Protein AF-A0A660WT31-F1 (afdb_monomer_lite)

Radius of gyration: 13.86 Å; chains: 1; bounding box: 36×30×38 Å

Foldseek 3Di:
DPDDDDPDDLVVVCVVCVPAADLEEEDEPPCQPDDPVRVVVSVVSNLNRYDQFRKYKYFAQPDDDADDPVCNVFKDWDPVQQVVVVVDPDPRTPGMTMITGD

Structure (mmCIF, N/CA/C/O backbone):
data_AF-A0A660WT31-F1
#
_entry.id   AF-A0A660WT31-F1
#
loop_
_atom_site.group_PDB
_atom_site.id
_atom_site.type_symbol
_atom_site.label_atom_id
_atom_site.label_alt_id
_atom_site.label_comp_id
_atom_site.label_asym_id
_atom_site.label_entity_id
_atom_site.label_seq_id
_atom_site.pdbx_PDB_ins_code
_atom_site.Cartn_x
_atom_site.Cartn_y
_atom_site.Cartn_z
_atom_site.occupancy
_atom_site.B_iso_or_equiv
_atom_site.auth_seq_id
_atom_site.auth_comp_id
_atom_site.auth_asym_id
_atom_site.auth_atom_id
_atom_site.pdbx_PDB_model_num
ATOM 1 N N . ASP A 1 1 ? -23.433 12.840 7.176 1.00 70.19 1 ASP A N 1
ATOM 2 C CA . ASP A 1 1 ? -22.115 13.124 6.592 1.00 70.19 1 ASP A CA 1
ATOM 3 C C . ASP A 1 1 ? -21.084 12.212 7.253 1.00 70.19 1 ASP A C 1
ATOM 5 O O . ASP A 1 1 ? -21.184 12.032 8.461 1.00 70.19 1 ASP A O 1
ATOM 9 N N . LYS A 1 2 ? -20.217 11.529 6.492 1.00 90.62 2 LYS A N 1
ATOM 10 C CA . LYS A 1 2 ? -19.279 10.494 7.004 1.00 90.62 2 LYS A CA 1
ATOM 11 C C . LYS A 1 2 ? -17.810 10.777 6.648 1.00 90.62 2 LYS A C 1
ATOM 13 O O . LYS A 1 2 ? -16.952 9.947 6.936 1.00 90.62 2 LYS A O 1
ATOM 18 N N . LEU A 1 3 ? -17.526 11.911 6.005 1.00 93.38 3 LEU A N 1
ATOM 19 C CA . LEU A 1 3 ? -16.170 12.289 5.620 1.00 93.38 3 LEU A CA 1
ATOM 20 C C . LEU A 1 3 ? -15.442 12.934 6.804 1.00 93.38 3 LEU A C 1
ATOM 22 O O . LEU A 1 3 ? -15.929 13.897 7.391 1.00 93.38 3 LEU A O 1
ATOM 26 N N . VAL A 1 4 ? -14.255 12.419 7.118 1.00 92.44 4 VAL A N 1
ATOM 27 C CA . VAL A 1 4 ? -13.329 13.018 8.083 1.00 92.44 4 VAL A CA 1
ATOM 28 C C . VAL A 1 4 ? -12.071 13.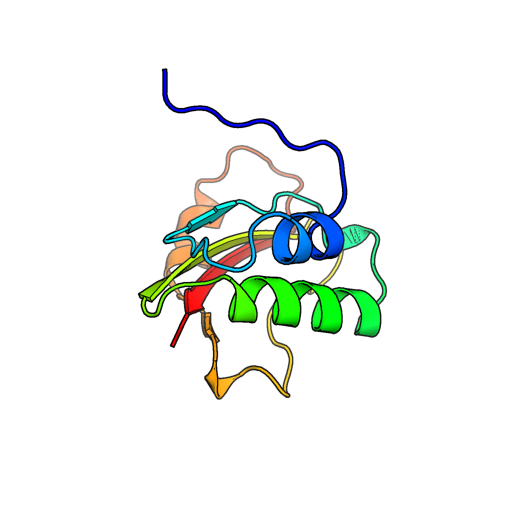420 7.328 1.00 92.44 4 VAL A C 1
ATOM 30 O O . VAL A 1 4 ? -11.472 12.593 6.645 1.00 92.44 4 VAL A O 1
ATOM 33 N N . ILE A 1 5 ? -11.684 14.691 7.439 1.00 94.69 5 ILE A N 1
ATOM 34 C CA . ILE A 1 5 ? -10.458 15.224 6.838 1.00 94.69 5 ILE A CA 1
ATOM 35 C C . ILE A 1 5 ? -9.430 15.409 7.949 1.00 94.69 5 ILE A C 1
ATOM 37 O O . ILE A 1 5 ? -9.717 16.037 8.968 1.00 94.69 5 ILE A O 1
ATOM 41 N N . PHE A 1 6 ? -8.228 14.887 7.732 1.00 93.81 6 PHE A N 1
ATOM 42 C CA . PHE A 1 6 ? -7.096 15.035 8.635 1.00 93.81 6 PHE A CA 1
ATOM 43 C C . PHE A 1 6 ? -5.945 15.723 7.899 1.00 93.81 6 PHE A C 1
ATOM 45 O O . PHE A 1 6 ? -5.618 15.354 6.773 1.00 93.81 6 PHE A O 1
ATOM 52 N N . LYS A 1 7 ? -5.342 16.740 8.522 1.00 96.06 7 LYS A N 1
ATOM 53 C CA . LYS A 1 7 ? -4.164 17.431 7.989 1.00 96.06 7 LYS A CA 1
ATOM 54 C C . LYS A 1 7 ? -2.922 16.921 8.715 1.00 96.06 7 LYS A C 1
ATOM 56 O O . LYS A 1 7 ? -2.655 17.351 9.833 1.00 96.06 7 LYS A O 1
ATOM 61 N N . GLY A 1 8 ? -2.174 16.047 8.056 1.00 93.88 8 GLY A N 1
ATOM 62 C CA . GLY A 1 8 ? -0.934 15.464 8.557 1.00 93.88 8 GLY A CA 1
ATOM 63 C C . GLY A 1 8 ? -0.487 14.300 7.678 1.00 93.88 8 GLY A C 1
ATOM 64 O O . GLY A 1 8 ? -1.074 14.065 6.622 1.00 93.88 8 GLY A O 1
ATOM 65 N N . ASP A 1 9 ? 0.545 13.588 8.115 1.00 92.38 9 ASP A N 1
ATOM 66 C CA . ASP A 1 9 ? 1.035 12.373 7.456 1.00 92.38 9 ASP A CA 1
ATOM 67 C C . ASP A 1 9 ? 0.360 11.093 8.005 1.00 92.38 9 ASP A C 1
ATOM 69 O O . ASP A 1 9 ? -0.484 11.134 8.914 1.00 92.38 9 ASP A O 1
ATOM 73 N N . LEU A 1 10 ? 0.703 9.933 7.433 1.00 89.94 10 LEU A N 1
ATOM 74 C CA . LEU A 1 10 ? 0.174 8.631 7.857 1.00 89.94 10 LEU A CA 1
ATOM 75 C C . LEU A 1 10 ? 0.539 8.315 9.313 1.00 89.94 10 LEU A C 1
ATOM 77 O O . LEU A 1 10 ? -0.308 7.837 10.075 1.00 89.94 10 LEU A O 1
ATOM 81 N N . GLN A 1 11 ? 1.765 8.638 9.730 1.00 92.25 11 GLN A N 1
ATOM 82 C CA . GLN A 1 11 ? 2.224 8.396 11.092 1.00 92.25 11 GLN A CA 1
ATOM 83 C C . GLN A 1 11 ? 1.407 9.204 12.108 1.00 92.25 11 GLN A C 1
ATOM 85 O O . GLN A 1 11 ? 0.936 8.659 13.109 1.00 92.25 11 GLN A O 1
ATOM 90 N N . GLN A 1 12 ? 1.196 10.492 11.857 1.00 95.44 12 GLN A N 1
ATOM 91 C CA . GLN A 1 12 ? 0.374 11.372 12.680 1.00 95.44 12 GLN A CA 1
ATOM 92 C C . GLN A 1 12 ? -1.071 10.878 12.726 1.00 95.44 12 GLN A C 1
ATOM 94 O O . GLN A 1 12 ? -1.643 10.780 13.811 1.00 95.44 12 GLN A O 1
ATOM 99 N N . THR A 1 13 ? -1.629 10.475 11.581 1.00 92.38 13 THR A N 1
ATOM 100 C CA . THR A 1 13 ? -2.993 9.934 11.505 1.00 92.38 13 THR A CA 1
ATOM 101 C C . THR A 1 13 ? -3.145 8.687 12.382 1.00 92.38 13 THR A C 1
ATOM 103 O O . THR A 1 13 ? -4.101 8.592 13.154 1.00 92.38 13 THR A O 1
ATOM 106 N N . SER A 1 14 ? -2.182 7.758 12.331 1.00 92.81 14 SER A N 1
ATOM 107 C CA . SER A 1 14 ? -2.202 6.534 13.148 1.00 92.81 14 SER A CA 1
ATOM 108 C C . SER A 1 14 ? -2.161 6.827 14.655 1.00 92.81 14 SER A C 1
ATOM 110 O O . SER A 1 14 ? -2.869 6.187 15.432 1.00 92.81 14 SER A O 1
ATOM 112 N N . LYS A 1 15 ? -1.400 7.850 15.072 1.00 95.12 15 LYS A N 1
ATOM 113 C CA . LYS A 1 15 ? -1.299 8.288 16.474 1.00 95.12 15 LYS A CA 1
ATOM 114 C C . LYS A 1 15 ? -2.561 9.004 16.949 1.00 95.12 15 LYS A C 1
ATOM 116 O O . LYS A 1 15 ? -2.957 8.830 18.098 1.00 95.12 15 LYS A O 1
ATOM 121 N N . THR A 1 16 ? -3.189 9.809 16.091 1.00 95.38 16 THR A N 1
ATOM 122 C CA . THR A 1 16 ? -4.439 10.513 16.415 1.00 95.38 16 THR A CA 1
ATOM 123 C C . THR A 1 16 ? -5.626 9.556 16.503 1.00 95.38 16 THR A C 1
ATOM 125 O O . THR A 1 16 ? -6.498 9.742 17.351 1.00 95.38 16 THR A O 1
ATOM 128 N N . TYR A 1 17 ? -5.648 8.514 15.672 1.00 93.88 17 TYR A N 1
ATOM 129 C CA . TYR A 1 17 ? -6.735 7.539 15.607 1.00 93.88 17 TYR A CA 1
ATOM 130 C C . TYR A 1 17 ? -6.253 6.112 15.929 1.00 93.88 17 TYR A C 1
ATOM 132 O O . TYR A 1 17 ? -6.405 5.206 15.106 1.00 93.88 17 TYR A O 1
ATOM 140 N N . PRO A 1 18 ? -5.724 5.859 17.142 1.00 93.94 18 PRO A N 1
ATOM 141 C CA . PRO A 1 18 ? -5.004 4.622 17.460 1.00 93.94 18 PRO A CA 1
ATOM 142 C C . PRO A 1 18 ? -5.888 3.366 17.425 1.00 93.94 18 PRO A C 1
ATOM 144 O O . PRO A 1 18 ? -5.391 2.247 17.281 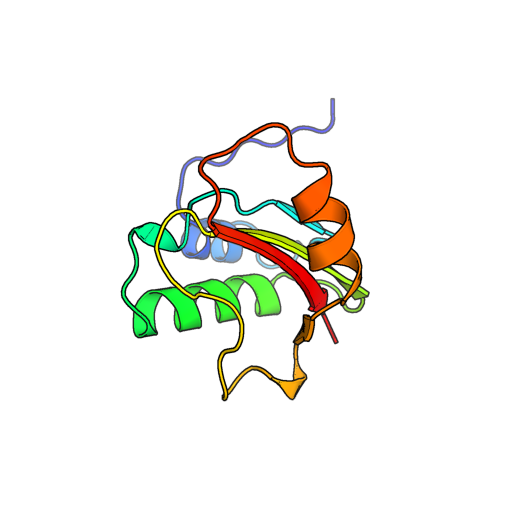1.00 93.94 18 PRO A O 1
ATOM 147 N N . THR A 1 19 ? -7.208 3.529 17.540 1.00 95.12 19 THR A N 1
ATOM 148 C CA . THR A 1 19 ? -8.198 2.440 17.509 1.00 95.12 19 THR A CA 1
ATOM 149 C C . THR A 1 19 ? -8.885 2.280 16.156 1.00 95.12 19 THR A C 1
ATOM 151 O O . THR A 1 19 ? -9.577 1.285 15.940 1.00 95.12 19 THR A O 1
ATOM 154 N N . VAL A 1 20 ? -8.704 3.226 15.230 1.00 94.19 20 VAL A N 1
ATOM 155 C CA . VAL A 1 20 ? -9.308 3.135 13.901 1.00 94.19 20 VAL A CA 1
ATOM 156 C C . VAL A 1 20 ? -8.543 2.105 13.086 1.00 94.19 20 VAL A C 1
ATOM 158 O O . VAL A 1 20 ? -7.314 2.037 13.123 1.00 94.19 20 VAL A O 1
ATOM 161 N N . ARG A 1 21 ? -9.291 1.267 12.369 1.00 95.94 21 ARG A N 1
ATOM 162 C CA . ARG A 1 21 ? -8.747 0.329 11.393 1.00 95.94 21 ARG A CA 1
ATOM 163 C C . ARG A 1 21 ? -9.505 0.452 10.084 1.00 95.94 21 ARG A C 1
ATOM 165 O O . ARG A 1 21 ? -10.733 0.555 10.101 1.00 95.94 21 ARG A O 1
ATOM 172 N N . PHE A 1 22 ? -8.780 0.412 8.975 1.00 96.62 22 PHE A N 1
ATOM 173 C CA . PHE A 1 22 ? -9.321 0.645 7.640 1.00 96.62 22 PHE A CA 1
ATOM 174 C C . PHE A 1 22 ? -9.491 -0.663 6.866 1.00 96.62 22 PHE A C 1
ATOM 176 O O . PHE A 1 22 ? -8.656 -1.564 6.939 1.00 96.62 22 PHE A O 1
ATOM 183 N N . ASP A 1 23 ? -10.588 -0.750 6.115 1.00 98.00 23 ASP A N 1
ATOM 184 C CA . ASP A 1 23 ? -10.882 -1.846 5.182 1.00 98.00 23 ASP A CA 1
ATOM 185 C C . ASP A 1 23 ? -10.254 -1.609 3.794 1.00 98.00 23 ASP A C 1
ATOM 187 O O . ASP A 1 23 ? -10.180 -2.521 2.971 1.00 98.00 23 ASP A O 1
ATOM 191 N N . GLY A 1 24 ? -9.801 -0.384 3.514 1.00 97.50 24 GLY A N 1
ATOM 192 C CA . GLY A 1 24 ? -9.287 -0.002 2.207 1.00 97.50 24 GLY A CA 1
ATOM 193 C C . GLY A 1 24 ? -8.352 1.202 2.260 1.00 97.50 24 GLY A C 1
ATOM 194 O O . GLY A 1 24 ? -8.559 2.114 3.058 1.00 97.50 24 GLY A O 1
ATOM 195 N N . PHE A 1 25 ? -7.360 1.211 1.375 1.00 97.25 25 PHE A N 1
ATOM 196 C CA . PHE A 1 25 ? -6.389 2.286 1.208 1.00 97.25 25 PHE A CA 1
ATOM 197 C C . PHE A 1 25 ? -6.264 2.636 -0.271 1.00 97.25 25 PHE A C 1
ATOM 199 O O . PHE A 1 25 ? -5.989 1.763 -1.091 1.00 97.25 25 PHE A O 1
ATOM 206 N N . ASN A 1 26 ? -6.435 3.913 -0.598 1.00 96.50 26 ASN A N 1
ATOM 207 C CA . ASN A 1 26 ? -6.117 4.465 -1.909 1.00 96.50 26 ASN A CA 1
ATOM 208 C C . ASN A 1 26 ? -4.941 5.431 -1.735 1.00 96.50 26 ASN A C 1
ATOM 210 O O . ASN A 1 26 ? -5.100 6.487 -1.125 1.00 96.50 26 ASN A O 1
ATOM 214 N N . LEU A 1 27 ? -3.763 5.021 -2.202 1.00 93.44 27 LEU A N 1
ATOM 215 C CA . LEU A 1 27 ? -2.475 5.661 -1.938 1.00 93.44 27 LEU A CA 1
ATOM 216 C C . LEU A 1 27 ? -1.840 6.133 -3.257 1.00 93.44 27 LEU A C 1
ATOM 218 O O . LEU A 1 27 ? -0.771 5.671 -3.647 1.00 93.44 27 LEU A O 1
ATOM 222 N N . SER A 1 28 ? -2.524 7.012 -3.989 1.00 81.38 28 SER A N 1
ATOM 223 C CA . SER A 1 28 ? -2.051 7.480 -5.300 1.00 81.38 28 SER A CA 1
ATOM 224 C C . SER A 1 28 ? -0.785 8.334 -5.180 1.00 81.38 28 SER A C 1
ATOM 226 O O . SER A 1 28 ? -0.791 9.338 -4.471 1.00 81.38 28 SER A O 1
ATOM 228 N N . ASP A 1 29 ? 0.272 7.953 -5.902 1.00 80.06 29 ASP A N 1
ATOM 229 C CA . ASP A 1 29 ? 1.487 8.750 -6.143 1.00 80.06 29 ASP A CA 1
ATOM 230 C C . ASP A 1 29 ? 2.302 9.156 -4.907 1.00 80.06 29 ASP A C 1
ATOM 232 O O . ASP A 1 29 ? 3.152 10.042 -4.982 1.00 80.06 29 ASP A O 1
ATOM 236 N N . ILE A 1 30 ? 2.094 8.503 -3.761 1.00 87.69 30 ILE A N 1
ATOM 237 C CA . ILE A 1 30 ? 2.797 8.877 -2.526 1.00 87.69 30 ILE A CA 1
ATOM 238 C C . ILE A 1 30 ? 4.213 8.289 -2.433 1.00 87.69 30 ILE A C 1
ATOM 240 O O . ILE A 1 30 ? 5.101 8.922 -1.868 1.00 87.69 30 ILE A O 1
ATOM 244 N N . PHE A 1 31 ? 4.454 7.101 -3.000 1.00 92.75 31 PHE A N 1
ATOM 245 C CA . PHE A 1 31 ? 5.719 6.369 -2.823 1.00 92.75 31 PHE A CA 1
ATOM 246 C C . PHE A 1 31 ? 6.823 6.755 -3.821 1.00 92.75 31 PHE A C 1
ATOM 248 O O . PHE A 1 31 ? 7.967 6.321 -3.671 1.00 92.75 31 PHE A O 1
ATOM 255 N N . GLU A 1 32 ? 6.502 7.574 -4.824 1.00 91.25 32 GLU A N 1
ATOM 256 C CA . GLU A 1 32 ? 7.444 8.072 -5.839 1.00 91.25 32 GLU A CA 1
ATOM 257 C C . GLU A 1 32 ? 8.535 8.966 -5.245 1.00 91.25 32 GLU A C 1
ATOM 259 O O . GLU A 1 32 ? 9.674 8.978 -5.707 1.00 91.25 32 GLU A O 1
ATOM 264 N N . TYR A 1 33 ? 8.188 9.702 -4.191 1.00 90.75 33 TYR A N 1
ATOM 265 C CA . TYR A 1 33 ? 9.051 10.713 -3.578 1.00 90.75 33 TYR A CA 1
ATOM 266 C C . TYR A 1 33 ? 9.841 10.184 -2.381 1.00 90.75 33 TYR A C 1
ATOM 268 O O . TYR A 1 33 ? 10.500 10.952 -1.684 1.00 90.75 33 TYR A O 1
ATOM 276 N N . MET A 1 34 ? 9.745 8.882 -2.127 1.00 93.56 34 MET A N 1
ATOM 277 C CA . MET A 1 34 ? 10.355 8.218 -0.986 1.00 93.56 34 MET A CA 1
ATOM 278 C C . MET A 1 34 ? 11.528 7.375 -1.459 1.00 93.56 34 MET A C 1
ATOM 280 O O . MET A 1 34 ? 11.454 6.728 -2.509 1.00 93.56 34 MET A O 1
ATOM 284 N N . ASP A 1 35 ? 12.595 7.322 -0.668 1.00 95.00 35 ASP A N 1
ATOM 285 C CA . ASP A 1 35 ? 13.567 6.246 -0.811 1.00 95.00 35 ASP A CA 1
ATOM 286 C C . ASP A 1 35 ? 12.941 4.890 -0.417 1.00 95.00 35 ASP A C 1
ATOM 288 O O . ASP A 1 35 ? 11.785 4.795 0.007 1.00 95.00 35 ASP A O 1
ATOM 292 N N . TYR A 1 36 ? 13.678 3.798 -0.626 1.00 93.88 36 TYR A N 1
ATOM 293 C CA . TYR A 1 36 ? 13.148 2.463 -0.339 1.00 93.88 36 TYR A CA 1
ATOM 294 C C . TYR A 1 36 ? 12.850 2.247 1.156 1.00 93.88 36 TYR A C 1
ATOM 296 O O . TYR A 1 36 ? 11.880 1.566 1.486 1.00 93.88 36 TYR A O 1
ATOM 304 N N . GLN A 1 37 ? 13.651 2.832 2.050 1.00 94.75 37 GLN A N 1
ATOM 305 C CA . GLN A 1 37 ? 13.477 2.677 3.492 1.00 94.75 37 GLN A CA 1
ATOM 306 C C . GLN A 1 37 ? 12.218 3.412 3.960 1.00 94.75 37 GLN A C 1
ATOM 308 O O . GLN A 1 37 ? 11.374 2.817 4.624 1.00 94.75 37 GLN A O 1
ATOM 313 N N . GLN A 1 38 ? 12.048 4.663 3.532 1.00 95.00 38 GLN A N 1
ATOM 314 C CA . GLN A 1 38 ? 10.856 5.467 3.788 1.00 95.00 38 GLN A CA 1
ATOM 315 C C . GLN A 1 38 ? 9.595 4.778 3.260 1.00 95.00 38 GLN A C 1
ATOM 317 O O . GLN A 1 38 ? 8.607 4.667 3.978 1.00 95.00 38 GLN A O 1
ATOM 322 N N . TYR A 1 39 ? 9.644 4.244 2.036 1.00 95.06 39 TYR A N 1
ATOM 323 C CA . TYR A 1 39 ? 8.553 3.448 1.476 1.00 95.06 39 TYR A CA 1
ATOM 324 C C . TYR A 1 39 ? 8.196 2.241 2.357 1.00 95.06 39 TYR A C 1
ATOM 326 O O . TYR A 1 39 ? 7.018 2.027 2.650 1.00 95.06 39 TYR A O 1
ATOM 334 N N . SER A 1 40 ? 9.196 1.463 2.787 1.00 95.56 40 SER A N 1
ATOM 335 C CA . SER A 1 40 ? 8.974 0.308 3.666 1.00 95.56 40 SER A CA 1
ATOM 336 C C . SER A 1 40 ? 8.320 0.727 4.985 1.00 95.56 40 SER A C 1
ATOM 338 O O . SER A 1 40 ? 7.353 0.106 5.432 1.00 95.56 40 SER A O 1
ATOM 340 N N . ASP A 1 41 ? 8.806 1.808 5.593 1.00 95.12 41 ASP A N 1
ATOM 341 C CA . ASP A 1 41 ? 8.320 2.281 6.886 1.00 95.12 41 ASP A CA 1
ATOM 342 C C . ASP A 1 41 ? 6.889 2.835 6.807 1.00 95.12 41 ASP A C 1
ATOM 344 O O . ASP A 1 41 ? 6.060 2.520 7.663 1.00 95.12 41 ASP A O 1
ATOM 348 N N . GLU A 1 42 ? 6.541 3.551 5.739 1.00 95.00 42 GLU A N 1
ATOM 349 C CA . GLU A 1 42 ? 5.160 3.982 5.490 1.00 95.00 42 GLU A CA 1
ATOM 350 C C . GLU A 1 42 ? 4.223 2.793 5.230 1.00 95.00 42 GLU A C 1
ATOM 352 O O . GLU A 1 42 ? 3.092 2.752 5.726 1.00 95.00 42 GLU A O 1
ATOM 357 N N . LEU A 1 43 ? 4.695 1.763 4.519 1.00 95.19 43 LEU A N 1
ATOM 358 C CA . LEU A 1 43 ? 3.907 0.553 4.289 1.00 95.19 43 LEU A CA 1
ATOM 359 C C . LEU A 1 43 ? 3.662 -0.226 5.594 1.00 95.19 43 LEU A C 1
ATOM 361 O O . LEU A 1 43 ? 2.579 -0.789 5.772 1.00 95.19 43 LEU A O 1
ATOM 365 N N . LYS A 1 44 ? 4.606 -0.214 6.546 1.00 95.75 44 LYS A N 1
ATOM 366 C CA . LYS A 1 44 ? 4.397 -0.770 7.898 1.00 95.75 44 LYS A CA 1
ATOM 367 C C . LYS A 1 44 ? 3.284 -0.038 8.641 1.00 95.75 44 LYS A C 1
ATOM 369 O O . LYS A 1 44 ? 2.421 -0.699 9.213 1.00 95.75 44 LYS A O 1
ATOM 374 N N . ILE A 1 45 ? 3.244 1.293 8.575 1.00 95.62 45 ILE A N 1
ATOM 375 C CA . ILE A 1 45 ? 2.176 2.084 9.209 1.00 95.62 45 ILE A CA 1
ATOM 376 C C . ILE A 1 45 ? 0.814 1.706 8.616 1.00 95.62 45 ILE A C 1
ATOM 378 O O . ILE A 1 45 ? -0.134 1.455 9.362 1.00 95.62 45 ILE A O 1
ATOM 382 N N . VAL A 1 46 ? 0.718 1.584 7.286 1.00 95.88 46 VAL A N 1
ATOM 383 C CA . VAL A 1 46 ? -0.502 1.106 6.609 1.00 95.88 46 VAL A CA 1
ATOM 384 C C . VAL A 1 46 ? -0.932 -0.260 7.154 1.00 95.88 46 VAL A C 1
ATOM 386 O O . VAL A 1 46 ? -2.104 -0.447 7.481 1.00 95.88 46 VAL A O 1
ATOM 389 N N . LEU A 1 47 ? 0.004 -1.200 7.312 1.00 95.94 47 LEU A N 1
ATOM 390 C CA . LEU A 1 47 ? -0.268 -2.538 7.847 1.00 95.94 47 LEU A CA 1
ATOM 391 C C . LEU A 1 47 ? -0.737 -2.543 9.306 1.00 95.94 47 LEU A C 1
ATOM 393 O O . LEU A 1 47 ? -1.532 -3.407 9.678 1.00 95.94 47 LEU A O 1
ATOM 397 N N . GLU A 1 48 ? -0.259 -1.616 10.134 1.00 95.38 48 GLU A N 1
ATOM 398 C CA . GLU A 1 48 ? -0.656 -1.497 11.543 1.00 95.38 48 GLU A CA 1
ATOM 399 C C . GLU A 1 48 ? -2.101 -1.014 11.703 1.00 95.38 48 GLU A C 1
ATOM 401 O O . GLU A 1 48 ? -2.818 -1.454 12.613 1.00 95.38 48 GLU A O 1
ATOM 406 N N . VAL A 1 49 ? -2.545 -0.130 10.804 1.00 96.62 49 VAL A N 1
ATOM 407 C CA . VAL A 1 49 ? -3.907 0.420 10.807 1.00 96.62 49 VAL A CA 1
ATOM 408 C C . VAL A 1 49 ? -4.858 -0.308 9.852 1.00 96.62 49 VAL A C 1
ATOM 410 O O . VAL A 1 49 ? -6.035 0.040 9.766 1.00 96.62 49 VAL A O 1
ATOM 413 N N . ALA A 1 50 ? -4.398 -1.338 9.148 1.00 97.56 50 ALA A N 1
ATOM 414 C CA . ALA A 1 50 ? -5.230 -2.162 8.283 1.00 97.56 50 ALA A CA 1
ATOM 415 C C . ALA A 1 50 ? -6.013 -3.216 9.073 1.00 97.56 50 ALA A C 1
ATOM 417 O O . ALA A 1 50 ? -5.534 -3.790 10.052 1.00 97.56 50 ALA A O 1
ATOM 418 N N . LYS A 1 51 ? -7.223 -3.531 8.608 1.00 98.06 51 LYS A N 1
ATOM 419 C CA . LYS A 1 51 ? -7.884 -4.785 8.983 1.00 98.06 51 LYS A CA 1
ATOM 420 C C . LYS A 1 51 ? -7.331 -5.941 8.151 1.00 98.06 51 LYS A C 1
ATOM 422 O O . LYS A 1 51 ? -6.877 -5.759 7.023 1.00 98.06 51 LYS A O 1
ATOM 427 N N . LYS A 1 52 ? -7.447 -7.159 8.678 1.00 97.44 52 LYS A N 1
ATOM 428 C CA . LYS A 1 52 ? -7.260 -8.367 7.871 1.00 97.44 52 LYS A CA 1
ATOM 429 C C . LYS A 1 52 ? -8.265 -8.378 6.714 1.00 97.44 52 LYS A C 1
ATOM 431 O O . LYS A 1 52 ? -9.446 -8.118 6.929 1.00 97.44 52 LYS A O 1
ATOM 436 N N . GLY A 1 53 ? -7.790 -8.680 5.512 1.00 98.25 53 GLY A N 1
ATOM 437 C CA . GLY A 1 53 ? -8.562 -8.622 4.272 1.00 98.25 53 GLY A CA 1
ATOM 438 C C . GLY A 1 53 ? -8.710 -7.216 3.686 1.00 98.25 53 GLY A C 1
ATOM 439 O O . GLY A 1 53 ? -9.356 -7.069 2.650 1.00 98.25 53 GLY A O 1
ATOM 440 N N . ALA A 1 54 ? -8.132 -6.182 4.311 1.00 98.38 54 ALA A N 1
ATOM 441 C CA . ALA A 1 54 ? -8.159 -4.839 3.746 1.00 98.38 54 ALA A CA 1
ATOM 442 C C . ALA A 1 54 ? -7.423 -4.797 2.404 1.00 98.38 54 ALA A C 1
ATOM 444 O O . ALA A 1 54 ? -6.414 -5.482 2.219 1.00 98.38 54 ALA A O 1
ATOM 445 N N . ARG A 1 55 ? -7.905 -3.965 1.478 1.00 97.81 55 ARG A N 1
ATOM 446 C CA . ARG A 1 55 ? -7.255 -3.765 0.177 1.00 97.81 55 ARG A CA 1
ATOM 447 C C . ARG A 1 55 ? -6.446 -2.481 0.157 1.00 97.81 55 ARG A C 1
ATOM 449 O O . ARG A 1 55 ? -6.940 -1.439 0.568 1.00 97.81 55 ARG A O 1
ATOM 456 N N . LEU A 1 56 ? -5.239 -2.531 -0.382 1.00 96.94 56 LEU A N 1
ATOM 457 C CA . LEU A 1 56 ? -4.476 -1.337 -0.728 1.00 96.94 56 LEU A CA 1
ATOM 458 C C . LEU A 1 56 ? -4.323 -1.250 -2.240 1.00 96.94 56 LEU A C 1
ATOM 460 O O . LEU A 1 56 ? -4.105 -2.263 -2.907 1.00 96.94 56 LEU A O 1
ATOM 464 N N . VAL A 1 57 ? -4.439 -0.037 -2.765 1.00 97.19 57 VAL A N 1
ATOM 465 C CA . VAL A 1 57 ? -4.196 0.271 -4.170 1.00 97.19 57 VAL A CA 1
ATOM 466 C C . VAL A 1 57 ? -3.312 1.504 -4.282 1.00 97.19 57 VAL A C 1
ATOM 468 O O . VAL A 1 57 ? -3.524 2.491 -3.573 1.00 97.19 57 VAL A O 1
ATOM 471 N N . TYR A 1 58 ? -2.317 1.433 -5.160 1.00 96.12 58 TYR A N 1
ATOM 472 C CA . TYR A 1 58 ? -1.477 2.564 -5.537 1.00 96.12 58 TYR A CA 1
ATOM 473 C C . TYR A 1 58 ? -0.948 2.403 -6.957 1.00 96.12 58 TYR A C 1
ATOM 475 O O . TYR A 1 58 ? -0.922 1.303 -7.513 1.00 96.12 58 TYR A O 1
ATOM 483 N N . TRP A 1 59 ? -0.508 3.516 -7.526 1.00 95.69 59 TRP A N 1
ATOM 484 C CA . TRP A 1 59 ? 0.102 3.576 -8.842 1.00 95.69 59 TRP A CA 1
ATOM 485 C C . TRP A 1 59 ? 1.561 3.966 -8.685 1.00 95.69 59 TRP A C 1
ATOM 487 O O . TRP A 1 59 ? 1.891 4.839 -7.884 1.00 95.69 59 TRP A O 1
ATOM 497 N N . ASN A 1 60 ? 2.411 3.314 -9.468 1.00 95.06 60 ASN A N 1
ATOM 498 C CA . ASN A 1 60 ? 3.751 3.809 -9.713 1.00 95.06 60 ASN A CA 1
ATOM 499 C C . ASN A 1 60 ? 3.745 4.588 -11.022 1.00 95.06 60 ASN A C 1
ATOM 501 O O . ASN A 1 60 ? 3.289 4.093 -12.057 1.00 95.06 60 ASN A O 1
ATOM 505 N N . MET A 1 61 ? 4.298 5.786 -10.975 1.00 93.38 61 MET A N 1
ATOM 506 C CA . MET A 1 61 ? 4.610 6.623 -12.115 1.00 93.38 61 MET A CA 1
ATOM 507 C C . MET A 1 61 ? 5.992 6.288 -12.691 1.00 93.38 61 MET A C 1
ATOM 509 O O . MET A 1 61 ? 6.094 6.072 -13.895 1.00 93.38 61 MET A O 1
ATOM 513 N N . LEU A 1 62 ? 7.049 6.210 -11.869 1.00 91.88 62 LEU A N 1
ATOM 514 C CA . LEU A 1 62 ? 8.433 6.029 -12.344 1.00 91.88 62 LEU A CA 1
ATOM 515 C C . LEU A 1 62 ? 9.157 4.864 -11.658 1.00 91.88 62 LEU A C 1
ATOM 517 O O . LEU A 1 62 ? 9.876 4.105 -12.321 1.00 91.88 62 LEU A O 1
ATOM 521 N N . VAL A 1 63 ? 8.986 4.714 -10.344 1.00 92.81 63 VAL A N 1
ATOM 522 C CA . VAL A 1 63 ? 9.713 3.713 -9.547 1.00 92.81 63 VAL A CA 1
ATOM 523 C C . VAL A 1 63 ? 9.045 2.334 -9.570 1.00 92.81 63 VAL A C 1
ATOM 525 O O . VAL A 1 63 ? 7.882 2.186 -9.919 1.00 92.81 63 VAL A O 1
ATOM 528 N N . ASP A 1 64 ? 9.783 1.290 -9.193 1.00 92.69 64 ASP A N 1
ATOM 529 C CA . ASP A 1 64 ? 9.259 -0.080 -9.089 1.00 92.69 64 ASP A CA 1
ATOM 530 C C . ASP A 1 64 ? 8.945 -0.439 -7.631 1.00 92.69 64 ASP A C 1
ATOM 532 O O . ASP A 1 64 ? 9.606 -1.278 -7.019 1.00 92.69 64 ASP A O 1
ATOM 536 N N . ARG A 1 65 ? 7.946 0.228 -7.037 1.00 94.50 65 ARG A N 1
ATOM 537 C CA . ARG A 1 65 ? 7.464 -0.110 -5.686 1.00 94.50 65 ARG A CA 1
ATOM 538 C C . ARG A 1 65 ? 6.450 -1.236 -5.790 1.00 94.50 65 ARG A C 1
ATOM 540 O O . ARG A 1 65 ? 5.442 -1.101 -6.477 1.00 94.50 65 ARG A O 1
ATOM 547 N N . LYS A 1 66 ? 6.708 -2.359 -5.131 1.00 91.81 66 LYS A N 1
ATOM 548 C CA . LYS A 1 66 ? 5.725 -3.436 -5.013 1.00 91.81 66 LYS A CA 1
ATOM 549 C C . LYS A 1 66 ? 6.012 -4.277 -3.786 1.00 91.81 66 LYS A C 1
ATOM 551 O O . LYS A 1 66 ? 5.332 -4.150 -2.777 1.00 91.81 66 LYS A O 1
ATOM 556 N N . GLU A 1 67 ? 7.009 -5.143 -3.897 1.00 88.88 67 GLU A N 1
ATOM 557 C CA . GLU A 1 67 ? 7.343 -6.107 -2.861 1.00 88.88 67 GLU A CA 1
ATOM 558 C C . GLU A 1 67 ? 8.413 -5.519 -1.949 1.00 88.88 67 GLU A C 1
ATOM 560 O O . GLU A 1 67 ? 9.423 -4.990 -2.410 1.00 88.88 67 GLU A O 1
ATOM 565 N N . VAL A 1 68 ? 8.152 -5.607 -0.647 1.00 91.50 68 VAL A N 1
ATOM 566 C CA . VAL A 1 68 ? 9.141 -5.376 0.400 1.00 91.50 68 VAL A CA 1
ATOM 567 C C . VAL A 1 68 ? 9.373 -6.725 1.060 1.00 91.50 68 VAL A C 1
ATOM 569 O O . VAL A 1 68 ? 8.435 -7.299 1.617 1.00 91.50 68 VAL A O 1
ATOM 572 N N . ASP A 1 69 ? 10.600 -7.238 0.989 1.00 89.88 69 ASP A N 1
ATOM 573 C CA . ASP A 1 69 ? 10.933 -8.603 1.423 1.00 89.88 69 ASP A CA 1
ATOM 574 C C . ASP A 1 69 ? 10.481 -8.914 2.856 1.00 89.88 69 ASP A C 1
ATOM 576 O O . ASP A 1 69 ? 9.941 -9.989 3.124 1.00 89.88 69 ASP A O 1
ATOM 580 N N . GLU A 1 70 ? 10.639 -7.960 3.774 1.00 91.94 70 GLU A N 1
ATOM 581 C CA . GLU A 1 70 ? 10.235 -8.098 5.180 1.00 91.94 70 GLU A CA 1
ATOM 582 C C . GLU A 1 70 ? 8.710 -8.092 5.400 1.00 91.94 70 GLU A C 1
ATOM 584 O O . GLU A 1 70 ? 8.241 -8.472 6.471 1.00 91.94 70 GLU A O 1
ATOM 589 N N . LEU A 1 71 ? 7.923 -7.702 4.390 1.00 92.88 71 LEU A N 1
ATOM 590 C CA . LEU A 1 71 ? 6.459 -7.591 4.447 1.00 92.88 71 LEU A CA 1
ATOM 591 C C . LEU A 1 71 ? 5.737 -8.576 3.515 1.00 92.88 71 LEU A C 1
ATOM 593 O O . LEU A 1 71 ? 4.504 -8.596 3.485 1.00 92.88 71 LEU A O 1
ATOM 597 N N . LYS A 1 72 ? 6.470 -9.422 2.781 1.00 91.00 72 LYS A N 1
ATOM 598 C CA . LYS A 1 72 ? 5.916 -10.351 1.778 1.00 91.00 72 LYS A CA 1
ATOM 599 C C . LYS A 1 72 ? 4.821 -11.279 2.319 1.00 91.00 72 LYS A C 1
ATOM 601 O O . LYS A 1 72 ? 3.875 -11.612 1.613 1.00 91.00 72 LYS A O 1
ATOM 606 N N . ASP A 1 73 ? 4.912 -11.659 3.592 1.00 95.25 73 ASP A N 1
ATOM 607 C CA . ASP A 1 73 ? 3.943 -12.558 4.227 1.00 95.25 73 ASP A CA 1
ATOM 608 C C . ASP A 1 73 ? 2.707 -11.816 4.762 1.00 95.25 73 ASP A C 1
ATOM 610 O O . ASP A 1 73 ? 1.688 -12.438 5.071 1.00 95.25 73 ASP A O 1
ATOM 614 N N . ARG A 1 74 ? 2.771 -10.480 4.835 1.00 96.88 74 ARG A N 1
ATOM 615 C CA . ARG A 1 74 ? 1.693 -9.600 5.306 1.00 96.88 74 ARG A CA 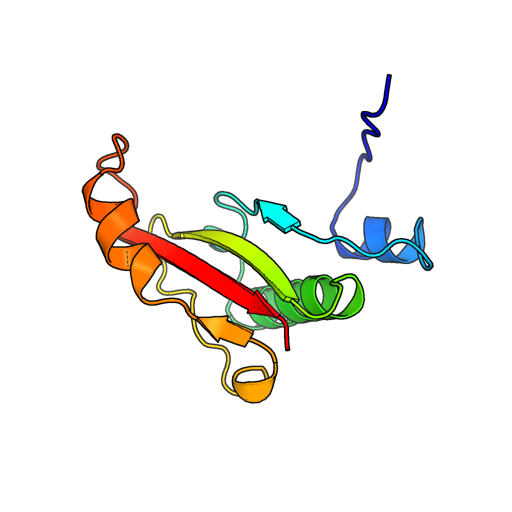1
ATOM 616 C C . ARG A 1 74 ? 0.790 -9.099 4.183 1.00 96.88 74 ARG A C 1
ATOM 618 O O . ARG A 1 74 ? -0.351 -8.734 4.462 1.00 96.88 74 ARG A O 1
ATOM 625 N N . ILE A 1 75 ? 1.274 -9.080 2.940 1.00 96.69 75 ILE A N 1
ATOM 626 C CA . ILE A 1 75 ? 0.542 -8.549 1.785 1.00 96.69 75 ILE A CA 1
ATOM 627 C C . ILE A 1 75 ? 0.497 -9.598 0.681 1.00 96.69 75 ILE A C 1
ATOM 629 O O . ILE A 1 75 ? 1.521 -10.036 0.168 1.00 96.69 75 ILE A O 1
ATOM 633 N N . LYS A 1 76 ? -0.711 -9.967 0.258 1.00 96.56 76 LYS A N 1
ATOM 634 C CA . LYS A 1 76 ? -0.919 -10.725 -0.975 1.00 96.56 76 LYS A CA 1
ATOM 635 C C . LYS A 1 76 ? -1.138 -9.754 -2.128 1.00 96.56 76 LYS A C 1
ATOM 637 O O . LYS A 1 76 ? -2.221 -9.187 -2.233 1.00 96.56 76 LYS A O 1
ATOM 642 N N . PHE A 1 77 ? -0.159 -9.593 -3.010 1.00 96.12 77 PHE A N 1
ATOM 643 C CA . PHE A 1 77 ? -0.378 -8.854 -4.255 1.00 96.12 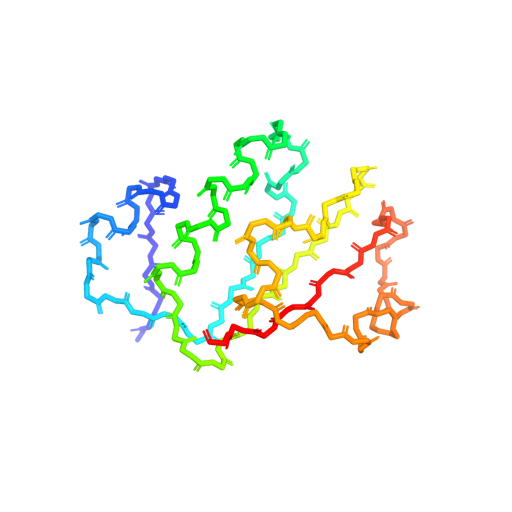77 PHE A CA 1
ATOM 644 C C . PHE A 1 77 ? -1.309 -9.628 -5.191 1.00 96.12 77 PHE A C 1
ATOM 646 O O . PHE A 1 77 ? -1.234 -10.855 -5.276 1.00 96.12 77 PHE A O 1
ATOM 653 N N . LEU A 1 78 ? -2.226 -8.910 -5.840 1.00 96.69 78 LEU A N 1
ATOM 654 C CA . LEU A 1 78 ? -3.291 -9.490 -6.652 1.00 96.69 78 LEU A CA 1
ATOM 655 C C . LEU A 1 78 ? -2.997 -9.313 -8.145 1.00 96.69 78 LEU A C 1
ATOM 657 O O . LEU A 1 78 ? -2.761 -8.199 -8.613 1.00 96.69 78 LEU A O 1
ATOM 661 N N . ASP A 1 79 ? -3.097 -10.405 -8.903 1.00 95.69 79 ASP A N 1
ATOM 662 C CA . ASP A 1 79 ? -2.824 -10.425 -10.349 1.00 95.69 79 ASP A CA 1
ATOM 663 C C . ASP A 1 79 ? -3.824 -9.586 -11.164 1.00 95.69 79 ASP A C 1
ATOM 665 O O . ASP A 1 79 ? -3.519 -9.138 -12.273 1.00 95.69 79 ASP A O 1
ATOM 669 N N . GLU A 1 80 ? -5.009 -9.312 -10.599 1.00 96.69 80 GLU A N 1
ATOM 670 C CA . GLU A 1 80 ? -6.016 -8.446 -11.226 1.00 96.69 80 GLU A CA 1
ATOM 671 C C . GLU A 1 80 ? -5.477 -7.034 -11.509 1.00 96.69 80 GLU A C 1
ATOM 673 O O . GLU A 1 80 ? -5.919 -6.390 -12.463 1.00 96.69 80 GLU A O 1
ATOM 678 N N . ALA A 1 81 ? -4.463 -6.583 -10.757 1.00 96.50 81 ALA A N 1
ATOM 679 C CA . ALA A 1 81 ? -3.834 -5.278 -10.931 1.00 96.50 81 ALA A CA 1
ATOM 680 C C . ALA A 1 81 ? -3.324 -5.062 -12.362 1.00 96.50 81 ALA A C 1
ATOM 682 O O . ALA A 1 81 ? -3.555 -4.008 -12.948 1.00 96.50 81 ALA A O 1
ATOM 683 N N . THR A 1 82 ? -2.707 -6.072 -12.983 1.00 95.69 82 THR A N 1
ATOM 684 C CA . THR A 1 82 ? -2.189 -5.949 -14.353 1.00 95.69 82 THR A CA 1
ATOM 685 C C . THR A 1 82 ? -3.316 -5.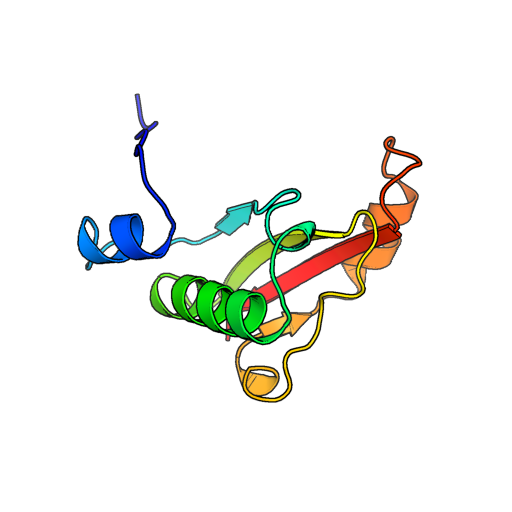834 -15.382 1.00 95.69 82 THR A C 1
ATOM 687 O O . THR A 1 82 ? -3.203 -5.082 -16.350 1.00 95.69 82 THR A O 1
ATOM 690 N N . GLN A 1 83 ? -4.421 -6.563 -15.194 1.00 96.75 83 GLN A N 1
ATOM 691 C CA . GLN A 1 83 ? -5.578 -6.464 -16.086 1.00 96.75 83 GLN A CA 1
ATOM 692 C C . GLN A 1 83 ? -6.281 -5.112 -15.958 1.00 96.75 83 GLN A C 1
ATOM 694 O O . GLN A 1 83 ? -6.715 -4.559 -16.969 1.00 96.75 83 GLN A O 1
ATOM 699 N N . LEU A 1 84 ? -6.396 -4.597 -14.737 1.00 96.44 84 LEU A N 1
ATOM 700 C CA . LEU A 1 84 ? -6.999 -3.296 -14.469 1.00 96.44 84 LEU A CA 1
ATOM 701 C C . LEU A 1 84 ? -6.113 -2.156 -14.977 1.00 96.44 84 LEU A C 1
ATOM 703 O O . LEU A 1 84 ? -6.627 -1.234 -15.598 1.00 96.44 84 LEU A O 1
ATOM 707 N N . HIS A 1 85 ? -4.790 -2.267 -14.836 1.00 96.00 85 HIS A N 1
ATOM 708 C CA . HIS A 1 85 ? -3.849 -1.276 -15.360 1.00 96.00 85 HIS A CA 1
ATOM 709 C C . HIS A 1 85 ? -3.967 -1.089 -16.876 1.00 96.00 85 HIS A C 1
ATOM 711 O O . HIS A 1 85 ? -3.923 0.029 -17.371 1.00 96.00 85 HIS A O 1
ATOM 717 N N . ARG A 1 86 ? -4.191 -2.172 -17.633 1.00 95.31 86 ARG A N 1
ATOM 718 C CA . ARG A 1 86 ? -4.407 -2.093 -19.091 1.00 95.31 86 ARG A CA 1
ATOM 719 C C . ARG A 1 86 ? -5.673 -1.333 -19.494 1.00 95.31 86 ARG A C 1
ATOM 721 O O . ARG A 1 86 ? -5.803 -0.961 -20.655 1.00 95.31 86 ARG A O 1
ATOM 728 N N . GLN A 1 87 ? -6.619 -1.165 -18.574 1.00 95.69 87 GLN A N 1
ATOM 729 C CA . GLN A 1 87 ? -7.847 -0.395 -18.784 1.00 95.69 87 GLN A CA 1
ATOM 730 C C . GLN A 1 87 ? -7.721 1.039 -18.260 1.00 95.69 87 GLN A C 1
ATOM 732 O O . GLN A 1 87 ? -8.671 1.817 -18.380 1.00 95.69 87 GLN A O 1
ATOM 737 N N . ASP A 1 88 ? -6.581 1.378 -17.654 1.00 92.06 88 ASP A N 1
ATOM 738 C CA . ASP A 1 88 ? -6.325 2.716 -17.155 1.00 92.06 88 ASP A CA 1
ATOM 739 C C . ASP A 1 88 ? -6.306 3.711 -18.322 1.00 92.06 88 ASP A C 1
ATOM 741 O O . ASP A 1 88 ? -5.806 3.435 -19.414 1.00 92.06 88 ASP A O 1
ATOM 745 N N . LYS A 1 89 ? -6.900 4.880 -18.094 1.00 92.25 89 LYS A N 1
ATOM 746 C CA . LYS A 1 89 ? -6.940 5.965 -19.080 1.00 92.25 89 LYS A CA 1
ATOM 747 C C . LYS A 1 89 ? -5.701 6.852 -18.979 1.00 92.25 89 LYS A C 1
ATOM 749 O O . LYS A 1 89 ? -5.422 7.606 -19.910 1.00 92.25 89 LYS A O 1
ATOM 754 N N . ALA A 1 90 ? -4.981 6.788 -17.860 1.00 92.00 90 ALA A N 1
ATOM 755 C CA . ALA A 1 90 ? -3.721 7.481 -17.675 1.00 92.00 90 ALA A CA 1
ATOM 756 C C . ALA A 1 90 ? -2.587 6.685 -18.335 1.00 92.00 90 ALA A C 1
ATOM 758 O O . ALA A 1 90 ? -2.227 5.595 -17.903 1.00 92.00 90 ALA A O 1
ATOM 759 N N . PHE A 1 91 ? -2.002 7.256 -19.388 1.00 88.56 91 PHE A N 1
ATOM 760 C CA . PHE A 1 91 ? -0.943 6.615 -20.176 1.00 88.56 91 PHE A CA 1
ATOM 761 C C . PHE A 1 91 ? 0.448 6.673 -19.523 1.00 88.56 91 PHE A C 1
ATOM 763 O O . PHE A 1 91 ? 1.391 6.091 -20.052 1.00 88.56 91 PHE A O 1
ATOM 770 N N . PHE A 1 92 ? 0.600 7.429 -18.432 1.00 90.69 92 PHE A N 1
ATOM 771 C CA . PHE A 1 92 ? 1.899 7.737 -17.826 1.00 90.69 92 PHE A CA 1
ATOM 772 C C . PHE A 1 92 ? 2.214 6.904 -16.578 1.00 90.69 92 PHE A C 1
ATOM 774 O O . PHE A 1 92 ? 3.340 6.960 -16.091 1.00 90.69 92 PHE A O 1
ATOM 781 N N . TYR A 1 93 ? 1.252 6.140 -16.054 1.00 94.00 93 TYR A N 1
ATOM 782 C CA . TYR A 1 93 ? 1.534 5.215 -14.962 1.00 94.00 93 TYR A CA 1
ATOM 783 C C . TYR A 1 93 ? 2.287 3.998 -15.487 1.00 94.00 93 TYR A C 1
ATOM 785 O O . TYR A 1 93 ? 1.878 3.369 -16.460 1.00 94.00 93 TYR A O 1
ATOM 793 N N . LYS A 1 94 ? 3.379 3.657 -14.808 1.00 94.06 94 LYS A N 1
ATOM 794 C CA . LYS A 1 94 ? 4.212 2.493 -15.101 1.00 94.06 94 LYS A CA 1
ATOM 795 C C . LYS A 1 94 ? 3.556 1.191 -14.651 1.00 94.06 94 LYS A C 1
ATOM 797 O O . LYS A 1 94 ? 3.716 0.165 -15.309 1.00 94.06 94 LYS A O 1
ATOM 802 N N . SER A 1 95 ? 2.857 1.212 -13.514 1.00 94.81 95 SER A N 1
ATOM 803 C CA . SER A 1 95 ? 2.160 0.034 -12.992 1.00 94.81 95 SER A CA 1
ATOM 804 C C . SER A 1 95 ? 1.077 0.388 -11.978 1.00 94.81 95 SER A C 1
ATOM 806 O O . SER A 1 95 ? 1.276 1.269 -11.144 1.00 94.81 95 SER A O 1
ATOM 808 N N . LEU A 1 96 ? -0.007 -0.387 -11.970 1.00 96.19 96 LEU A N 1
ATOM 809 C CA . LEU A 1 96 ? -0.967 -0.458 -10.866 1.00 96.19 96 LEU A CA 1
ATOM 810 C C . LEU A 1 96 ? -0.577 -1.580 -9.907 1.00 96.19 96 LEU A C 1
ATOM 812 O O . LEU A 1 96 ? -0.341 -2.709 -10.344 1.00 96.19 96 LEU A O 1
ATOM 816 N N . ILE A 1 97 ? -0.589 -1.292 -8.610 1.00 96.50 97 ILE A N 1
ATOM 817 C CA . ILE A 1 97 ? -0.376 -2.273 -7.554 1.00 96.50 97 ILE A CA 1
ATOM 818 C C . ILE A 1 97 ? -1.655 -2.419 -6.733 1.00 96.50 97 ILE A C 1
ATOM 820 O O . ILE A 1 97 ? -2.208 -1.437 -6.244 1.00 96.50 97 ILE A O 1
ATOM 824 N N . ILE A 1 98 ? -2.108 -3.663 -6.560 1.00 97.38 98 ILE A N 1
ATOM 825 C CA . ILE A 1 98 ? -3.216 -4.015 -5.666 1.00 97.38 98 ILE A CA 1
ATOM 826 C C . ILE A 1 98 ? -2.736 -5.108 -4.718 1.00 97.38 98 ILE A C 1
ATOM 828 O O . ILE A 1 98 ? -2.182 -6.118 -5.160 1.00 97.38 98 ILE A O 1
ATOM 832 N N . GLY A 1 99 ? -2.955 -4.907 -3.421 1.00 97.06 99 GLY A N 1
ATOM 833 C CA . GLY A 1 99 ? -2.634 -5.872 -2.374 1.00 97.06 99 GLY A CA 1
ATOM 834 C C . GLY A 1 99 ? -3.805 -6.119 -1.429 1.00 97.06 99 GLY A C 1
ATOM 835 O O . GLY A 1 99 ? -4.606 -5.222 -1.175 1.00 97.06 99 GLY A O 1
A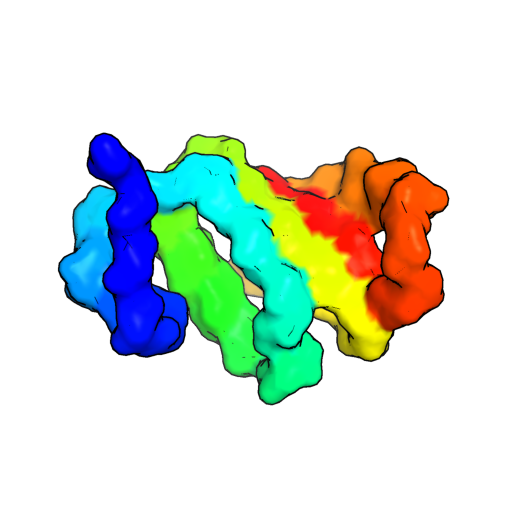TOM 836 N N . GLU A 1 100 ? -3.883 -7.331 -0.888 1.00 98.00 100 GLU A N 1
ATOM 837 C CA . GLU A 1 100 ? -4.784 -7.718 0.199 1.00 98.00 100 GLU A CA 1
ATOM 838 C C . GLU A 1 100 ? -3.974 -8.022 1.465 1.00 98.00 100 GLU A C 1
ATOM 840 O O . GLU A 1 100 ? -3.017 -8.804 1.432 1.00 98.00 100 GLU A O 1
ATOM 845 N N . ILE A 1 101 ? -4.350 -7.400 2.583 1.00 97.94 101 ILE A N 1
ATOM 846 C CA . ILE A 1 101 ? -3.668 -7.549 3.872 1.00 97.94 101 ILE A CA 1
ATOM 847 C C . ILE A 1 101 ? -4.038 -8.871 4.546 1.00 97.94 101 ILE A C 1
ATOM 849 O O . ILE A 1 101 ? -5.216 -9.219 4.640 1.00 97.94 101 ILE A O 1
ATOM 853 N N . ARG A 1 102 ? -3.033 -9.589 5.059 1.00 95.25 102 ARG A N 1
ATOM 854 C CA . ARG A 1 102 ? -3.170 -10.875 5.762 1.00 95.25 102 ARG A CA 1
ATOM 855 C C . ARG A 1 102 ? -3.110 -10.753 7.283 1.00 95.25 102 ARG A C 1
ATOM 857 O O . ARG A 1 102 ? -2.329 -9.910 7.795 1.00 95.25 102 ARG A O 1
#

Secondary structure (DSSP, 8-state):
-------S-HHHHHHHSTT--EEEEE-TT-GGGS-HHHHHHHHHHHHHHEEEEEEEEEEESSS-----GGGTTTEEE-THHHHHHTT-S-TT-SEEEEEEE-

Sequence (102 aa):
DKLVIFKGDLQQTSKTYPTVRFDGFNLSDIFEYMDYQQYSDELKIVLEVAKKGARLVYWNMLVDRKEVDELKDRIKFLDEATQLHRQDKAFFYKSLIIGEIR

pLDDT: mean 94.13, std 3.85, range [70.19, 98.38]